Protein AF-A0A3D0QG15-F1 (afdb_monomer_lite)

Structure (mmCIF, N/CA/C/O backbone):
data_AF-A0A3D0QG15-F1
#
_entry.id   AF-A0A3D0QG15-F1
#
loop_
_atom_site.group_PDB
_atom_site.id
_atom_site.type_symbol
_atom_site.label_atom_id
_atom_site.label_alt_id
_atom_site.label_comp_id
_atom_site.label_asym_id
_atom_site.label_entity_id
_atom_site.label_seq_id
_atom_site.pdbx_PDB_ins_code
_atom_site.Cartn_x
_atom_site.Cartn_y
_atom_site.Cartn_z
_atom_site.occupancy
_atom_site.B_iso_or_equiv
_atom_site.auth_seq_id
_atom_site.auth_comp_id
_atom_site.auth_asym_id
_atom_site.auth_atom_id
_atom_site.pdbx_PDB_model_num
ATOM 1 N N . MET A 1 1 ? 56.520 -34.210 16.136 1.00 40.47 1 MET A N 1
ATOM 2 C CA . MET A 1 1 ? 55.758 -33.092 16.735 1.00 40.47 1 MET A CA 1
ATOM 3 C C . MET A 1 1 ? 54.422 -33.026 16.000 1.00 40.47 1 MET A C 1
ATOM 5 O O . MET A 1 1 ? 54.360 -32.450 14.932 1.00 40.47 1 MET A O 1
ATOM 9 N N . LEU A 1 2 ? 53.423 -33.862 16.296 1.00 43.50 2 LEU A N 1
ATOM 10 C CA . LEU A 1 2 ? 52.466 -33.725 17.405 1.00 43.50 2 LEU A CA 1
ATOM 11 C C . LEU A 1 2 ? 52.262 -32.264 17.844 1.00 43.50 2 LEU A C 1
ATOM 13 O O . LEU A 1 2 ? 53.133 -31.721 18.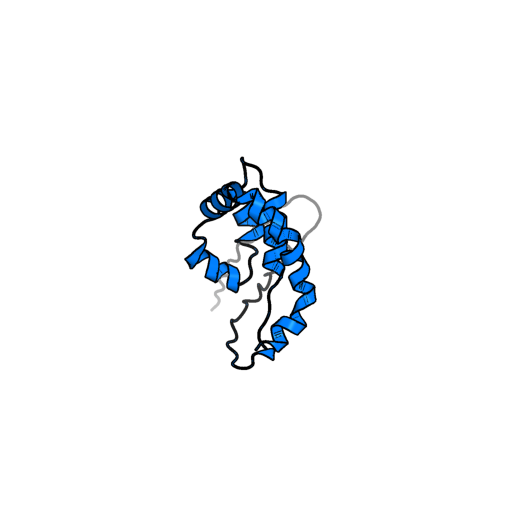511 1.00 43.50 2 LEU A O 1
ATOM 17 N N . HIS A 1 3 ? 51.130 -31.658 17.478 1.00 37.41 3 HIS A N 1
ATOM 18 C CA . HIS A 1 3 ? 50.053 -31.345 18.425 1.00 37.41 3 HIS A CA 1
ATOM 19 C C . HIS A 1 3 ? 48.771 -30.926 17.679 1.00 37.41 3 HIS A C 1
ATOM 21 O O . HIS A 1 3 ? 48.760 -30.013 16.861 1.00 37.41 3 HIS A O 1
ATOM 27 N N . ARG A 1 4 ? 47.694 -31.658 17.976 1.00 48.34 4 ARG A N 1
ATOM 28 C CA . ARG A 1 4 ? 46.293 -31.370 17.647 1.00 48.34 4 ARG A CA 1
ATOM 29 C C . ARG A 1 4 ? 45.786 -30.323 18.642 1.00 48.34 4 ARG A C 1
ATOM 31 O O . ARG A 1 4 ? 46.111 -30.463 19.816 1.00 48.34 4 ARG A O 1
ATOM 38 N N . VAL A 1 5 ? 44.902 -29.411 18.234 1.00 42.78 5 VAL A N 1
ATOM 39 C CA . VAL A 1 5 ? 43.841 -28.898 19.122 1.00 42.78 5 VAL A CA 1
ATOM 40 C C . VAL A 1 5 ? 42.554 -28.741 18.310 1.00 42.78 5 VAL A C 1
ATOM 42 O O . VAL A 1 5 ? 42.455 -27.915 17.411 1.00 42.78 5 VAL A O 1
ATOM 45 N N . LEU A 1 6 ? 41.599 -29.608 18.635 1.00 41.12 6 LEU A N 1
ATOM 46 C CA . LEU A 1 6 ? 40.205 -29.629 18.211 1.00 41.12 6 LEU A CA 1
ATOM 47 C C . LEU A 1 6 ? 39.385 -29.039 19.365 1.00 41.12 6 LEU A C 1
ATOM 49 O O . LEU A 1 6 ? 39.602 -29.446 20.505 1.00 41.12 6 LEU A O 1
ATOM 53 N N . ALA A 1 7 ? 38.423 -28.163 19.086 1.00 37.19 7 ALA A N 1
ATOM 54 C CA . ALA A 1 7 ? 37.325 -27.890 20.014 1.00 37.19 7 ALA A CA 1
ATOM 55 C C . ALA A 1 7 ? 36.072 -27.458 19.236 1.00 37.19 7 ALA A C 1
ATOM 57 O O . ALA A 1 7 ? 35.778 -26.275 19.103 1.00 37.19 7 ALA A O 1
ATOM 58 N N . ALA A 1 8 ? 35.348 -28.439 18.692 1.00 44.19 8 ALA A N 1
ATOM 59 C CA . ALA A 1 8 ? 33.947 -28.279 18.323 1.00 44.19 8 ALA A CA 1
ATOM 60 C C . ALA A 1 8 ? 33.114 -28.674 19.548 1.00 44.19 8 ALA A C 1
ATOM 62 O O . ALA A 1 8 ? 33.067 -29.845 19.928 1.00 44.19 8 ALA A O 1
ATOM 63 N N . THR A 1 9 ? 32.512 -27.693 20.212 1.00 38.62 9 THR A N 1
ATOM 64 C CA . THR A 1 9 ? 31.695 -27.911 21.407 1.00 38.62 9 THR A CA 1
ATOM 65 C C . THR A 1 9 ? 30.342 -28.486 20.983 1.00 38.62 9 THR A C 1
ATOM 67 O O . THR A 1 9 ? 29.411 -27.750 20.675 1.00 38.62 9 THR A O 1
ATOM 70 N N . SER A 1 10 ? 30.243 -29.814 20.908 1.00 43.84 10 SER A N 1
ATOM 71 C CA . SER A 1 10 ? 28.972 -30.518 20.703 1.00 43.84 10 SER A CA 1
ATOM 72 C C . SER A 1 10 ? 28.251 -30.668 22.041 1.00 43.84 10 SER A C 1
ATOM 74 O O . SER A 1 10 ? 28.776 -31.286 22.966 1.00 43.84 10 SER A O 1
ATOM 76 N N . PHE A 1 11 ? 27.049 -30.104 22.153 1.00 42.78 11 PHE A N 1
ATOM 77 C CA . PHE A 1 11 ? 26.173 -30.304 23.305 1.00 42.78 11 PHE A CA 1
ATOM 78 C C . PHE A 1 11 ? 25.391 -31.607 23.090 1.00 42.78 11 PHE A C 1
ATOM 80 O O . PHE A 1 11 ? 24.483 -31.666 22.265 1.00 42.78 11 PHE A O 1
ATOM 87 N N . VAL A 1 12 ? 25.781 -32.677 23.786 1.00 42.06 12 VAL A N 1
ATOM 88 C CA . VAL A 1 12 ? 25.107 -33.983 23.718 1.00 42.06 12 VAL A CA 1
ATOM 89 C C . VAL A 1 12 ? 24.071 -34.055 24.840 1.00 42.06 12 VAL A C 1
ATOM 91 O O . VAL A 1 12 ? 24.427 -34.200 26.007 1.00 42.06 12 VAL A O 1
ATOM 94 N N . VAL A 1 13 ? 22.783 -33.965 24.497 1.00 37.97 13 VAL A N 1
ATOM 95 C CA . VAL A 1 13 ? 21.682 -34.297 25.417 1.00 37.97 13 VAL A CA 1
ATOM 96 C C . VAL A 1 13 ? 21.385 -35.792 25.278 1.00 37.97 13 VAL A C 1
ATOM 98 O O . VAL A 1 13 ? 20.849 -36.235 24.265 1.00 37.97 13 VAL A O 1
ATOM 101 N N . LEU A 1 14 ? 21.756 -36.581 26.290 1.00 38.25 14 LEU A N 1
ATOM 102 C CA . LEU A 1 14 ? 21.446 -38.011 26.385 1.00 38.25 14 LEU A CA 1
ATOM 103 C C . LEU A 1 14 ? 20.045 -38.201 26.981 1.00 38.25 14 LEU A C 1
ATOM 105 O O . LEU A 1 14 ? 19.877 -38.254 28.197 1.00 38.25 14 LEU A O 1
ATOM 109 N N . ILE A 1 15 ? 19.042 -38.341 26.117 1.00 40.38 15 ILE A N 1
ATOM 110 C CA . ILE A 1 15 ? 17.768 -38.981 26.460 1.00 40.38 15 ILE A CA 1
ATOM 111 C C . ILE A 1 15 ? 17.616 -40.192 25.531 1.00 40.38 15 ILE A C 1
ATOM 113 O O . ILE A 1 15 ? 17.973 -40.134 24.358 1.00 40.38 15 ILE A O 1
ATOM 117 N N . GLY A 1 16 ? 17.188 -41.315 26.108 1.00 37.47 16 GLY A N 1
ATOM 118 C CA . GLY A 1 16 ? 17.274 -42.671 25.568 1.00 37.47 16 GLY A CA 1
ATOM 119 C C . GLY A 1 16 ? 16.997 -42.867 24.069 1.00 37.47 16 GLY A C 1
ATOM 120 O O . GLY A 1 16 ? 16.014 -42.388 23.521 1.00 37.47 16 GLY A O 1
ATOM 121 N N . CYS A 1 17 ? 17.838 -43.713 23.465 1.00 44.38 17 CYS A N 1
ATOM 122 C CA . CYS A 1 17 ? 17.548 -44.528 22.282 1.00 44.38 17 CYS A CA 1
ATOM 123 C C . CYS A 1 17 ? 17.167 -43.787 20.984 1.00 44.38 17 CYS A C 1
ATOM 125 O O . CYS A 1 17 ? 16.099 -43.997 20.421 1.00 44.38 17 CYS A O 1
ATOM 127 N N . LYS A 1 18 ? 18.091 -42.979 20.461 1.00 40.31 18 LYS A N 1
ATOM 128 C CA . LYS A 1 18 ? 18.446 -42.889 19.029 1.00 40.31 18 LYS A CA 1
ATOM 129 C C . LYS A 1 18 ? 19.509 -41.808 18.881 1.00 40.31 18 LYS A C 1
ATOM 131 O O . LYS A 1 18 ? 19.274 -40.664 19.252 1.00 40.31 18 LYS A O 1
ATOM 136 N N . THR A 1 19 ? 20.665 -42.153 18.325 1.00 39.59 19 THR A N 1
ATOM 137 C CA . THR A 1 19 ? 21.623 -41.151 17.851 1.00 39.59 19 THR A CA 1
ATOM 138 C C . THR A 1 19 ? 20.979 -40.446 16.660 1.00 39.59 19 THR A C 1
ATOM 140 O O . THR A 1 19 ? 20.889 -41.020 15.579 1.00 39.59 19 THR A O 1
ATOM 143 N N . ILE A 1 20 ? 20.448 -39.245 16.877 1.00 40.91 20 ILE A N 1
ATOM 144 C CA . ILE A 1 20 ? 20.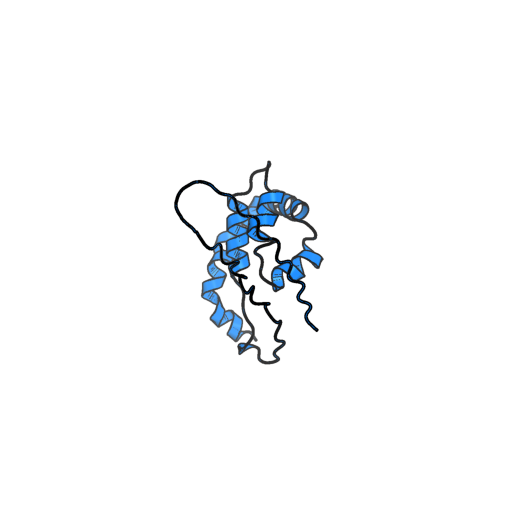044 -38.340 15.802 1.00 40.91 20 ILE A CA 1
ATOM 145 C C . ILE A 1 20 ? 21.204 -37.366 15.645 1.00 40.91 20 ILE A C 1
ATOM 147 O O . ILE A 1 20 ? 21.430 -36.519 16.508 1.00 40.91 20 ILE A O 1
ATOM 1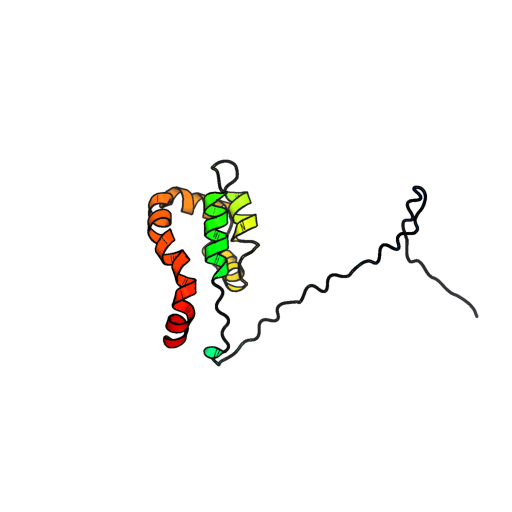51 N N . GLU A 1 21 ? 21.972 -37.522 14.571 1.00 43.78 21 GLU A N 1
ATOM 152 C CA . GLU A 1 21 ? 22.914 -36.495 14.147 1.00 43.78 21 GLU A CA 1
ATOM 153 C C . GLU A 1 21 ? 22.089 -35.282 13.711 1.00 43.78 21 GLU A C 1
ATOM 155 O O . GLU A 1 21 ? 21.468 -35.280 12.649 1.00 43.78 21 GLU A O 1
ATOM 160 N N . VAL A 1 22 ? 22.018 -34.261 14.567 1.00 43.22 22 VAL A N 1
ATOM 161 C CA . VAL A 1 22 ? 21.480 -32.957 14.177 1.00 43.22 22 VAL A CA 1
ATOM 162 C C . VAL A 1 22 ? 22.538 -32.309 13.293 1.00 43.22 22 VAL A C 1
ATOM 164 O O . VAL A 1 22 ? 23.424 -31.597 13.764 1.00 43.22 22 VAL A O 1
ATOM 167 N N . GLY A 1 23 ? 22.475 -32.622 12.000 1.00 37.44 23 GLY A N 1
ATOM 168 C CA . GLY A 1 23 ? 23.156 -31.852 10.977 1.00 37.44 23 GLY A CA 1
ATOM 169 C C . GLY A 1 23 ? 22.633 -30.424 11.042 1.00 37.44 23 GLY A C 1
ATOM 170 O O . GLY A 1 23 ? 21.434 -30.186 10.892 1.00 37.44 23 GLY A O 1
ATOM 171 N N . ILE A 1 24 ? 23.526 -29.473 11.303 1.00 36.28 24 ILE A N 1
ATOM 172 C CA . ILE A 1 24 ? 23.238 -28.060 11.086 1.00 36.28 24 ILE A CA 1
ATOM 173 C C . ILE A 1 24 ? 23.078 -27.913 9.573 1.00 36.28 24 ILE A C 1
ATOM 175 O O . ILE A 1 24 ? 24.059 -27.789 8.846 1.00 36.28 24 ILE A O 1
ATOM 179 N N . HIS A 1 25 ? 21.840 -27.997 9.089 1.00 35.56 25 HIS A N 1
ATOM 180 C CA . HIS A 1 25 ? 21.503 -27.524 7.759 1.00 35.56 25 HIS A CA 1
ATOM 181 C C . HIS A 1 25 ? 21.695 -26.010 7.791 1.00 35.56 25 HIS A C 1
ATOM 183 O O . HIS A 1 25 ? 20.867 -25.276 8.329 1.00 35.56 25 HIS A O 1
ATOM 189 N N . GLN A 1 26 ? 22.836 -25.549 7.280 1.00 37.97 26 GLN A N 1
ATOM 190 C CA . GLN A 1 26 ? 22.952 -24.174 6.828 1.00 37.97 26 GLN A CA 1
ATOM 191 C C . GLN A 1 26 ? 21.937 -24.027 5.696 1.00 37.97 26 GLN A C 1
ATOM 193 O O . GLN A 1 26 ? 22.117 -24.559 4.607 1.00 37.97 26 GLN A O 1
ATOM 198 N N . GLU A 1 27 ? 20.810 -23.395 6.008 1.00 41.84 27 GLU A N 1
ATOM 199 C CA . GLU A 1 27 ? 19.899 -22.874 5.004 1.00 41.84 27 GLU A CA 1
ATOM 200 C C . GLU A 1 27 ? 20.687 -21.803 4.246 1.00 41.84 27 GLU A C 1
ATOM 202 O O . GLU A 1 27 ? 20.948 -20.719 4.776 1.00 41.84 27 GLU A O 1
ATOM 207 N N . ASP A 1 28 ? 21.141 -22.144 3.041 1.00 41.12 28 ASP A N 1
ATOM 208 C CA . ASP A 1 28 ? 21.713 -21.202 2.089 1.00 41.12 28 ASP A CA 1
ATOM 209 C C . ASP A 1 28 ? 20.640 -20.156 1.765 1.00 41.12 28 ASP A C 1
ATOM 211 O O . ASP A 1 28 ? 19.812 -20.320 0.870 1.00 41.12 28 ASP A O 1
ATOM 215 N N . GLN A 1 29 ? 20.601 -19.082 2.550 1.00 42.56 29 GLN A N 1
ATOM 216 C CA . GLN A 1 29 ? 19.775 -17.923 2.253 1.00 42.56 29 GLN A CA 1
ATOM 217 C C . GLN A 1 29 ? 20.367 -17.263 1.005 1.00 42.56 29 GLN A C 1
ATOM 219 O O . GLN A 1 29 ? 21.363 -16.543 1.078 1.00 42.56 29 GLN A O 1
ATOM 224 N N . GLU A 1 30 ? 19.767 -17.554 -0.150 1.00 43.44 30 GLU A N 1
ATOM 225 C CA . GLU A 1 30 ? 20.084 -16.955 -1.444 1.00 43.44 30 GLU A CA 1
ATOM 226 C C . GLU A 1 30 ? 20.023 -15.423 -1.325 1.00 43.44 30 GLU A C 1
ATOM 228 O O . GLU A 1 30 ? 18.958 -14.803 -1.237 1.00 43.44 30 GLU A O 1
ATOM 233 N N . VAL A 1 31 ? 21.196 -14.792 -1.271 1.00 51.88 31 VAL A N 1
ATOM 234 C CA . VAL A 1 31 ? 21.320 -13.337 -1.239 1.00 51.88 31 VAL A CA 1
ATOM 235 C C . VAL A 1 31 ? 20.832 -12.804 -2.585 1.00 51.88 31 VAL A C 1
ATOM 237 O O . VAL A 1 31 ? 21.517 -12.938 -3.598 1.00 51.88 31 VAL A O 1
ATOM 240 N N . GLN A 1 32 ? 19.645 -12.188 -2.605 1.00 55.88 32 GLN A N 1
ATOM 241 C CA . GLN A 1 32 ? 19.116 -11.523 -3.799 1.00 55.88 32 GLN A CA 1
ATOM 242 C C . GLN A 1 32 ? 20.063 -10.393 -4.217 1.00 55.88 32 GLN A C 1
ATOM 244 O O . GLN A 1 32 ? 20.045 -9.296 -3.655 1.00 55.88 32 GLN A O 1
ATOM 249 N N . THR A 1 33 ? 20.905 -10.672 -5.210 1.00 62.28 33 THR A N 1
ATOM 250 C CA . THR A 1 33 ? 21.785 -9.682 -5.829 1.00 62.28 33 THR A CA 1
ATOM 251 C C . THR A 1 33 ? 20.934 -8.762 -6.695 1.00 62.28 33 THR A C 1
ATOM 253 O O . THR A 1 33 ? 20.202 -9.216 -7.572 1.00 62.28 33 THR A O 1
ATOM 256 N N . ILE A 1 34 ? 21.003 -7.457 -6.437 1.00 66.88 34 ILE A N 1
ATOM 257 C CA . ILE A 1 34 ? 20.299 -6.450 -7.234 1.00 66.88 34 ILE A CA 1
ATOM 258 C C . ILE A 1 34 ? 21.040 -6.310 -8.568 1.00 66.88 34 ILE A C 1
ATOM 260 O O . ILE A 1 34 ? 22.057 -5.625 -8.648 1.00 66.88 34 ILE A O 1
ATOM 264 N N . VAL A 1 35 ? 20.567 -7.006 -9.603 1.00 72.44 35 VAL A N 1
ATOM 265 C CA . VAL A 1 35 ? 21.076 -6.860 -10.972 1.00 72.44 35 VAL A CA 1
ATOM 266 C C . VAL A 1 35 ? 20.447 -5.609 -11.573 1.00 72.44 35 VAL A C 1
ATOM 268 O O . VAL A 1 35 ? 19.228 -5.515 -11.704 1.00 72.44 35 VAL A O 1
ATOM 271 N N . VAL A 1 36 ? 21.280 -4.622 -11.893 1.00 77.69 36 VAL A N 1
ATOM 272 C CA . VAL A 1 36 ? 20.840 -3.415 -12.594 1.00 77.69 36 VAL A CA 1
ATOM 273 C C . VAL A 1 36 ? 20.885 -3.708 -14.089 1.00 77.69 36 VAL A C 1
ATOM 275 O O . VAL A 1 36 ? 21.950 -4.009 -14.620 1.00 77.69 36 VAL A O 1
ATOM 278 N N . THR A 1 37 ? 19.733 -3.622 -14.748 1.00 83.31 37 THR A N 1
ATOM 279 C CA . THR A 1 37 ? 19.590 -3.819 -16.196 1.00 83.31 37 THR A CA 1
ATOM 280 C C . THR A 1 37 ? 19.096 -2.539 -16.863 1.00 83.31 37 THR A C 1
ATOM 282 O O . THR A 1 37 ? 18.400 -1.728 -16.246 1.00 83.31 37 THR A O 1
ATOM 285 N N . THR A 1 38 ? 19.488 -2.344 -18.119 1.00 85.81 38 THR A N 1
ATOM 286 C CA . THR A 1 38 ? 18.965 -1.289 -18.996 1.00 85.81 38 THR A CA 1
ATOM 287 C C . THR A 1 38 ? 17.860 -1.795 -19.920 1.00 85.81 38 THR A C 1
ATOM 289 O O . THR A 1 38 ? 17.256 -0.982 -20.613 1.00 85.81 38 THR A O 1
ATOM 292 N N . ASP A 1 39 ? 17.604 -3.108 -19.958 1.00 87.38 39 ASP A N 1
ATOM 293 C CA . ASP A 1 39 ? 16.507 -3.691 -20.730 1.00 87.38 39 ASP A CA 1
ATOM 294 C C . ASP A 1 39 ? 15.217 -3.692 -19.886 1.00 87.38 39 ASP A C 1
ATOM 296 O O . ASP A 1 39 ? 15.156 -4.365 -18.850 1.00 87.38 39 ASP A O 1
ATOM 300 N N . PRO A 1 40 ? 14.160 -2.967 -20.295 1.00 82.25 40 PRO A N 1
ATOM 301 C CA . PRO A 1 40 ? 12.891 -2.963 -19.570 1.00 82.25 40 PRO A CA 1
ATOM 302 C C . PRO A 1 40 ? 12.223 -4.348 -19.505 1.00 82.25 40 PRO A C 1
ATOM 304 O O . PRO A 1 40 ? 11.467 -4.613 -18.568 1.00 82.25 40 PRO A O 1
ATOM 307 N N . ASN A 1 41 ? 12.515 -5.260 -20.438 1.00 85.19 41 ASN A N 1
ATOM 308 C CA . ASN A 1 41 ? 11.948 -6.612 -20.437 1.00 85.19 41 ASN A CA 1
ATOM 309 C C . ASN A 1 41 ? 12.522 -7.492 -19.325 1.00 85.19 41 ASN A C 1
ATOM 311 O O . ASN A 1 41 ? 11.832 -8.374 -18.813 1.00 85.19 41 ASN A O 1
ATOM 315 N N . GLU A 1 42 ? 13.755 -7.220 -18.904 1.00 87.31 42 GLU A N 1
ATOM 316 C CA . GLU A 1 42 ? 14.405 -7.914 -17.793 1.00 87.31 42 GLU A CA 1
ATOM 317 C C . GLU A 1 42 ? 13.949 -7.382 -16.423 1.00 87.31 42 GLU A C 1
ATOM 319 O O . GLU A 1 42 ? 14.245 -7.980 -15.383 1.00 87.31 42 GLU A O 1
ATOM 324 N N . ALA A 1 43 ? 13.188 -6.281 -16.388 1.00 86.50 43 ALA A N 1
ATOM 325 C CA . ALA A 1 43 ? 12.656 -5.740 -15.148 1.00 86.50 43 ALA A CA 1
ATOM 326 C C . ALA A 1 43 ? 11.669 -6.721 -14.492 1.00 86.50 43 ALA A C 1
ATOM 328 O O . ALA A 1 43 ? 10.675 -7.175 -15.080 1.00 86.50 43 ALA A O 1
ATOM 329 N N . LYS A 1 44 ? 11.922 -7.012 -13.213 1.00 88.62 44 LYS A N 1
ATOM 330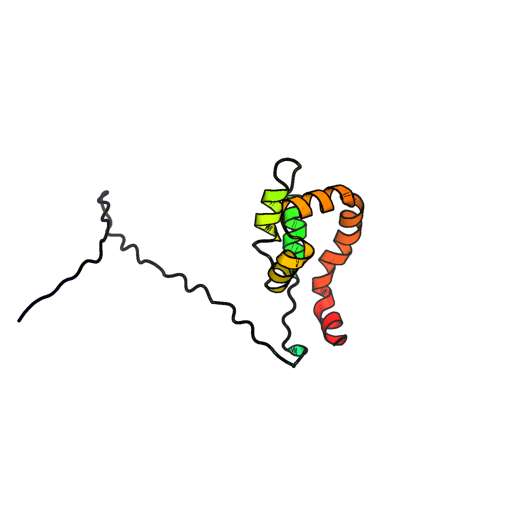 C CA . LYS A 1 44 ? 11.054 -7.856 -12.393 1.00 88.62 44 LYS A CA 1
ATOM 331 C C . LYS A 1 44 ? 9.928 -7.029 -11.778 1.00 88.62 44 LYS A C 1
ATOM 333 O O . LYS A 1 44 ? 10.174 -6.111 -10.996 1.00 88.62 44 LYS A O 1
ATOM 338 N N . ILE A 1 45 ? 8.689 -7.396 -12.095 1.00 90.31 45 ILE A N 1
ATOM 339 C CA . ILE A 1 45 ? 7.485 -6.786 -11.528 1.00 90.31 45 ILE A CA 1
ATOM 340 C C . ILE A 1 45 ? 7.061 -7.604 -10.306 1.00 90.31 45 ILE A C 1
ATOM 342 O O . ILE A 1 45 ? 6.843 -8.810 -10.394 1.00 90.31 45 ILE A O 1
ATOM 346 N N . PHE A 1 46 ? 6.950 -6.951 -9.149 1.00 93.44 46 PHE A N 1
ATOM 347 C CA . PHE A 1 46 ? 6.493 -7.580 -7.910 1.00 93.44 46 PHE A CA 1
ATOM 348 C C . PHE A 1 46 ? 5.070 -7.120 -7.586 1.00 93.44 46 PHE A C 1
ATOM 350 O O . PHE A 1 46 ? 4.864 -5.989 -7.152 1.00 93.44 46 PHE A O 1
ATOM 357 N N . THR A 1 47 ? 4.079 -7.996 -7.763 1.00 95.12 47 THR A N 1
ATOM 358 C CA . THR A 1 47 ? 2.681 -7.715 -7.378 1.00 95.12 47 THR A CA 1
ATOM 359 C C . THR A 1 47 ? 2.305 -8.280 -6.009 1.00 95.12 47 THR A C 1
ATOM 361 O O . THR A 1 47 ? 1.255 -7.929 -5.479 1.00 95.12 47 THR A O 1
ATOM 364 N N . SER A 1 48 ? 3.160 -9.117 -5.409 1.00 96.00 48 SER A N 1
ATOM 365 C CA . SER A 1 48 ? 2.927 -9.771 -4.110 1.00 96.00 48 SER A CA 1
ATOM 366 C C . SER A 1 48 ? 2.662 -8.792 -2.964 1.00 96.00 48 SER A C 1
ATOM 368 O O . SER A 1 48 ? 1.987 -9.134 -1.998 1.00 96.00 48 SER A O 1
ATOM 370 N N . ASP A 1 49 ? 3.171 -7.562 -3.067 1.00 97.19 49 ASP A N 1
ATOM 371 C CA . ASP A 1 49 ? 2.964 -6.517 -2.061 1.00 97.19 49 ASP A CA 1
ATOM 372 C C . ASP A 1 49 ? 1.482 -6.145 -1.910 1.00 97.19 49 ASP A C 1
ATOM 374 O O . ASP A 1 49 ? 1.040 -5.809 -0.813 1.00 97.19 49 ASP A O 1
ATOM 378 N N . ILE A 1 50 ? 0.695 -6.265 -2.986 1.00 97.62 50 ILE A N 1
ATOM 379 C CA . ILE A 1 50 ? -0.752 -6.023 -2.968 1.00 97.62 50 ILE A CA 1
ATOM 380 C C . ILE A 1 50 ? -1.451 -7.087 -2.116 1.00 97.62 50 ILE A C 1
ATOM 382 O O . ILE A 1 50 ? -2.286 -6.756 -1.274 1.00 97.62 50 ILE A O 1
ATOM 386 N N . ASP A 1 51 ? -1.089 -8.356 -2.300 1.00 97.44 51 ASP A N 1
ATOM 387 C CA . ASP A 1 51 ? -1.678 -9.469 -1.551 1.00 97.44 51 ASP A CA 1
ATOM 388 C C . ASP A 1 51 ? -1.275 -9.412 -0.073 1.00 97.44 51 ASP A C 1
ATOM 390 O O . ASP A 1 51 ? -2.122 -9.539 0.814 1.00 97.44 51 ASP A O 1
ATOM 394 N N . ASN A 1 52 ? 0.003 -9.133 0.197 1.00 98.31 52 ASN A N 1
ATOM 395 C CA . ASN A 1 52 ? 0.529 -8.921 1.544 1.00 98.31 52 ASN A CA 1
ATOM 396 C C . ASN A 1 52 ? -0.198 -7.773 2.264 1.00 98.31 52 ASN A C 1
ATOM 398 O O . ASN A 1 52 ? -0.601 -7.922 3.420 1.00 98.31 52 ASN A O 1
ATOM 402 N N . PHE A 1 53 ? -0.429 -6.649 1.574 1.00 98.12 53 PHE A N 1
ATOM 403 C CA . PHE A 1 53 ? -1.184 -5.526 2.127 1.00 98.12 53 PHE A CA 1
ATOM 404 C C . PHE A 1 53 ? -2.614 -5.931 2.480 1.00 98.12 53 PHE A C 1
ATOM 406 O O . PHE A 1 53 ? -3.059 -5.693 3.601 1.00 98.12 53 PHE A O 1
ATOM 413 N N . TRP A 1 54 ? -3.345 -6.558 1.553 1.00 98.31 54 TRP A N 1
ATOM 414 C CA . TRP A 1 54 ? -4.739 -6.931 1.801 1.00 98.31 54 TRP A CA 1
ATOM 415 C C . TRP A 1 54 ? -4.888 -8.024 2.850 1.00 98.31 54 TRP A C 1
ATOM 417 O O . TRP A 1 54 ? -5.910 -8.058 3.536 1.00 98.31 54 TRP A O 1
ATOM 427 N N . ARG A 1 55 ? -3.890 -8.896 3.002 1.00 98.19 55 ARG A N 1
ATOM 428 C CA . ARG A 1 55 ? -3.819 -9.837 4.118 1.00 98.19 55 ARG A CA 1
ATOM 429 C C . ARG A 1 55 ? -3.694 -9.094 5.445 1.00 98.19 55 ARG A C 1
ATOM 431 O O . ARG A 1 55 ? -4.554 -9.270 6.302 1.00 98.19 55 ARG A O 1
ATOM 438 N N . ALA A 1 56 ? -2.696 -8.218 5.573 1.00 98.12 56 ALA A N 1
ATOM 439 C CA . ALA A 1 56 ? -2.507 -7.401 6.771 1.00 98.12 56 ALA A CA 1
ATOM 440 C C . ALA A 1 56 ? -3.758 -6.566 7.091 1.00 98.12 56 ALA A C 1
ATOM 442 O O . ALA A 1 56 ? -4.206 -6.534 8.230 1.00 98.12 56 ALA A O 1
ATOM 443 N N . TYR A 1 57 ? -4.383 -5.972 6.073 1.00 98.00 57 TYR A N 1
ATOM 444 C CA . TYR A 1 57 ? -5.613 -5.196 6.213 1.00 98.00 57 TYR A CA 1
ATOM 445 C C . TYR A 1 57 ? -6.764 -6.001 6.833 1.00 98.00 57 TYR A C 1
ATOM 447 O O . TYR A 1 57 ? -7.530 -5.454 7.618 1.00 98.00 57 TYR A O 1
ATOM 455 N N . ASN A 1 58 ? -6.915 -7.282 6.476 1.00 97.38 58 ASN A N 1
ATOM 456 C CA . ASN A 1 58 ? -7.995 -8.118 7.016 1.00 97.38 58 ASN A CA 1
ATOM 457 C C . ASN A 1 58 ? -7.681 -8.658 8.414 1.00 97.38 58 ASN A C 1
ATOM 459 O O . ASN A 1 58 ? -8.605 -8.896 9.184 1.00 97.38 58 ASN A O 1
ATOM 463 N N . GLU A 1 59 ? -6.405 -8.910 8.711 1.00 97.69 59 GLU A N 1
ATOM 464 C CA . GLU A 1 59 ? -5.966 -9.448 10.005 1.00 97.69 59 GLU A CA 1
ATOM 465 C C . GLU A 1 59 ? -5.823 -8.355 11.080 1.00 97.69 59 GLU A C 1
ATOM 467 O O . GLU A 1 59 ? -5.855 -8.654 12.275 1.00 97.69 59 GLU A O 1
ATOM 472 N N . ALA A 1 60 ? -5.675 -7.092 10.670 1.00 97.56 60 ALA A N 1
ATOM 473 C CA . ALA A 1 60 ? -5.481 -5.969 11.572 1.00 97.56 60 ALA A CA 1
ATOM 474 C C . ALA A 1 60 ? -6.755 -5.652 12.369 1.00 97.56 60 ALA A C 1
ATOM 476 O O . ALA A 1 60 ? -7.847 -5.479 11.827 1.00 97.56 60 ALA A O 1
ATOM 477 N N . THR A 1 61 ? -6.579 -5.495 13.673 1.00 96.31 61 THR A N 1
ATOM 478 C CA . THR A 1 61 ? -7.555 -4.968 14.622 1.00 96.31 61 THR A CA 1
ATOM 479 C C . THR A 1 61 ? -6.970 -3.732 15.307 1.00 96.31 61 THR A C 1
ATOM 481 O O . THR A 1 61 ? -5.747 -3.562 15.316 1.00 96.31 61 THR A O 1
ATOM 484 N N . PRO A 1 62 ? -7.788 -2.889 15.964 1.00 94.44 62 PRO A N 1
ATOM 485 C CA . PRO A 1 62 ? -7.277 -1.712 16.674 1.00 94.44 62 PRO A CA 1
ATOM 486 C C . PRO A 1 62 ? -6.252 -2.022 17.780 1.00 94.44 62 PRO A C 1
ATOM 488 O O . PRO A 1 62 ? -5.585 -1.123 18.275 1.00 94.44 62 PRO A O 1
ATOM 491 N N . GLN A 1 63 ? -6.140 -3.282 18.214 1.00 96.50 63 GLN A N 1
ATOM 492 C CA . GLN A 1 63 ? -5.210 -3.704 19.263 1.00 96.50 63 GLN A CA 1
ATOM 493 C C . GLN A 1 63 ? -3.871 -4.214 18.715 1.00 96.50 63 GLN A C 1
ATOM 495 O O . GLN A 1 63 ? -2.914 -4.318 19.481 1.00 96.50 63 GLN A O 1
ATOM 500 N N . ASN A 1 64 ? -3.795 -4.580 17.431 1.00 96.94 64 ASN A N 1
ATOM 501 C CA . ASN A 1 64 ? -2.624 -5.254 16.861 1.00 96.94 64 ASN A CA 1
ATOM 502 C C . ASN A 1 64 ? -2.161 -4.697 15.503 1.00 96.94 64 ASN A C 1
ATOM 504 O O . ASN A 1 64 ? -1.194 -5.214 14.944 1.00 96.94 64 ASN A O 1
ATOM 508 N N . ASP A 1 65 ? -2.826 -3.672 14.973 1.00 95.88 65 ASP A N 1
ATOM 509 C CA . ASP A 1 65 ? -2.647 -3.162 13.614 1.00 95.88 65 ASP A CA 1
ATOM 510 C C . ASP A 1 65 ? -1.182 -2.914 13.221 1.00 95.88 65 ASP A C 1
ATOM 512 O O . ASP A 1 65 ? -0.728 -3.400 12.187 1.00 95.88 65 ASP A O 1
ATOM 516 N N . SER A 1 66 ? -0.404 -2.234 14.059 1.00 97.88 66 SER A N 1
ATOM 517 C CA . SER A 1 66 ? 1.009 -1.947 13.817 1.00 97.88 66 SER A CA 1
ATOM 518 C C . SER A 1 66 ? 1.835 -3.234 13.695 1.00 97.88 66 SER A C 1
ATOM 520 O O . SER A 1 66 ? 2.634 -3.386 12.770 1.00 97.88 66 SER A O 1
ATOM 522 N N . ILE A 1 67 ? 1.599 -4.208 14.576 1.00 98.25 67 ILE A N 1
ATOM 523 C CA . ILE A 1 67 ? 2.287 -5.508 14.548 1.00 98.25 67 ILE A CA 1
ATOM 524 C C . ILE A 1 67 ? 1.914 -6.266 13.269 1.00 98.25 67 ILE A C 1
ATOM 526 O O . ILE A 1 67 ? 2.791 -6.750 12.557 1.00 98.25 67 ILE A O 1
ATOM 530 N N . VAL A 1 68 ? 0.627 -6.294 12.924 1.00 98.50 68 VAL A N 1
ATOM 531 C CA . VAL A 1 68 ? 0.126 -6.981 11.729 1.00 98.50 68 VAL A CA 1
ATOM 532 C C . VAL A 1 68 ? 0.688 -6.359 10.446 1.00 98.50 68 VAL A C 1
ATOM 534 O O . VAL A 1 68 ? 1.187 -7.078 9.579 1.00 98.50 68 VAL A O 1
ATOM 537 N N . TYR A 1 69 ? 0.680 -5.029 10.315 1.00 98.31 69 TYR A N 1
ATOM 538 C CA . TYR A 1 69 ? 1.253 -4.358 9.144 1.00 98.31 69 TYR A CA 1
ATOM 539 C C . TYR A 1 69 ? 2.770 -4.535 9.043 1.00 98.31 69 TYR A C 1
ATOM 541 O O . TYR A 1 69 ? 3.295 -4.632 7.931 1.00 98.31 69 TYR A O 1
ATOM 549 N N . ARG A 1 70 ? 3.487 -4.608 10.169 1.00 98.06 70 ARG A N 1
ATOM 550 C CA . ARG A 1 70 ? 4.914 -4.947 10.169 1.00 98.06 70 ARG A CA 1
ATOM 551 C C . ARG A 1 70 ? 5.130 -6.353 9.603 1.00 98.06 70 ARG A C 1
ATOM 553 O O . ARG A 1 70 ? 5.804 -6.494 8.583 1.00 98.06 70 ARG A O 1
ATOM 560 N N . ASP A 1 71 ? 4.507 -7.352 10.223 1.00 98.06 71 ASP A N 1
ATOM 561 C CA . ASP A 1 71 ? 4.831 -8.769 10.018 1.00 98.06 71 ASP A CA 1
ATOM 562 C C . ASP A 1 71 ? 4.300 -9.321 8.695 1.00 98.06 71 ASP A C 1
ATOM 564 O O . ASP A 1 71 ? 4.939 -10.166 8.064 1.00 98.06 71 ASP A O 1
ATOM 568 N N . PHE A 1 72 ? 3.121 -8.867 8.264 1.00 98.06 72 PHE A N 1
ATOM 569 C CA . PHE A 1 72 ? 2.460 -9.403 7.074 1.00 98.06 72 PHE A CA 1
ATOM 570 C C . PHE A 1 72 ? 2.668 -8.562 5.820 1.00 98.06 72 PHE A C 1
ATOM 572 O O . PHE A 1 72 ? 2.515 -9.101 4.727 1.00 98.06 72 PHE A O 1
ATOM 579 N N . TYR A 1 73 ? 3.052 -7.288 5.951 1.00 97.88 73 TYR A N 1
ATOM 580 C CA . TYR A 1 73 ? 3.213 -6.389 4.808 1.00 97.88 73 TYR A CA 1
ATOM 581 C C . TYR A 1 73 ? 4.627 -5.821 4.666 1.00 97.88 73 TYR A C 1
ATOM 583 O O . TYR A 1 73 ? 5.272 -6.068 3.649 1.00 97.88 73 TYR A O 1
ATOM 591 N N . LEU A 1 74 ? 5.143 -5.098 5.662 1.00 97.56 74 LEU A N 1
ATOM 592 C CA . LEU A 1 74 ? 6.414 -4.377 5.510 1.00 97.56 74 LEU A CA 1
ATOM 593 C C . LEU A 1 74 ? 7.636 -5.309 5.484 1.00 97.56 74 LEU A C 1
ATOM 595 O O . LEU A 1 74 ? 8.517 -5.144 4.639 1.00 97.56 74 LEU A O 1
ATOM 599 N N . GLU A 1 75 ? 7.700 -6.307 6.366 1.00 96.62 75 GLU A N 1
ATOM 600 C CA . GLU A 1 75 ? 8.841 -7.235 6.435 1.00 96.62 75 GLU A CA 1
ATOM 601 C C . GLU A 1 75 ? 8.855 -8.246 5.280 1.00 96.62 75 GLU A C 1
ATOM 603 O O . GLU A 1 75 ? 9.920 -8.585 4.747 1.00 96.62 75 GLU A O 1
ATOM 608 N N . ARG A 1 76 ? 7.663 -8.661 4.838 1.00 97.25 76 ARG A N 1
ATOM 609 C CA . ARG A 1 76 ? 7.446 -9.556 3.686 1.00 97.25 76 ARG A CA 1
ATOM 610 C C . ARG A 1 76 ? 7.452 -8.834 2.341 1.00 97.25 76 ARG A C 1
ATOM 612 O O . ARG A 1 76 ? 7.320 -9.480 1.305 1.00 97.25 76 ARG A O 1
ATOM 619 N N . GLY A 1 77 ? 7.579 -7.511 2.363 1.00 96.38 77 GLY A N 1
ATOM 620 C CA . GLY A 1 77 ? 7.555 -6.677 1.176 1.00 96.38 77 GLY A CA 1
ATOM 621 C C . GLY A 1 77 ? 8.684 -6.987 0.199 1.00 96.38 77 GLY A C 1
ATOM 622 O O . GLY A 1 77 ? 9.770 -7.434 0.587 1.00 96.38 77 GLY A O 1
ATOM 623 N N . SER A 1 78 ? 8.439 -6.688 -1.072 1.00 96.94 78 SER A N 1
ATOM 624 C CA . SER A 1 78 ? 9.450 -6.719 -2.124 1.00 96.94 78 SER A CA 1
ATOM 625 C C . SER A 1 78 ? 10.650 -5.816 -1.790 1.00 96.94 78 SER A C 1
ATOM 627 O O . SER A 1 78 ? 10.540 -4.899 -0.963 1.00 96.94 78 SER A O 1
ATOM 629 N N . PRO A 1 79 ? 11.806 -5.999 -2.457 1.00 94.50 79 PRO A N 1
ATOM 630 C CA . PRO A 1 79 ? 12.926 -5.064 -2.334 1.00 94.50 79 PRO A CA 1
ATOM 631 C C . PRO A 1 79 ? 12.511 -3.606 -2.595 1.00 94.50 79 PRO A C 1
ATOM 633 O O . PRO A 1 79 ? 12.936 -2.700 -1.872 1.00 94.50 79 PRO A O 1
ATOM 636 N N . GLY A 1 80 ? 11.616 -3.389 -3.567 1.00 93.19 80 GLY A N 1
ATOM 637 C CA . GLY A 1 80 ? 11.053 -2.078 -3.883 1.00 93.19 80 GLY A CA 1
ATOM 638 C C . GLY A 1 80 ? 10.244 -1.492 -2.726 1.00 93.19 80 GLY A C 1
ATOM 639 O O . GLY A 1 80 ? 10.501 -0.360 -2.310 1.00 93.19 80 GLY A O 1
ATOM 640 N N . LEU A 1 81 ? 9.328 -2.268 -2.136 1.00 96.31 81 LEU A N 1
ATOM 641 C CA . LEU A 1 81 ? 8.553 -1.827 -0.975 1.00 96.31 81 LEU A CA 1
ATOM 642 C C . LEU A 1 81 ? 9.442 -1.578 0.245 1.00 96.31 81 LEU A C 1
ATOM 644 O O . LEU A 1 81 ? 9.239 -0.589 0.945 1.00 96.31 81 LEU A O 1
ATOM 648 N N . LYS A 1 82 ? 10.459 -2.406 0.495 1.00 95.38 82 LYS A N 1
ATOM 649 C CA . LYS A 1 82 ? 11.423 -2.180 1.587 1.00 95.38 82 LYS A CA 1
ATOM 650 C C . LYS A 1 82 ? 12.177 -0.861 1.412 1.00 95.38 82 LYS A C 1
ATOM 652 O O . LYS A 1 82 ? 12.347 -0.125 2.384 1.00 95.38 82 LYS A O 1
ATOM 657 N N . GLY A 1 83 ? 12.586 -0.528 0.186 1.00 94.38 83 GLY A N 1
ATOM 658 C CA . GLY A 1 83 ? 13.192 0.766 -0.137 1.00 94.38 83 GLY A CA 1
ATOM 659 C C . GLY A 1 83 ? 12.215 1.930 0.050 1.00 94.38 83 GLY A C 1
ATOM 660 O O . GLY A 1 83 ? 12.510 2.888 0.765 1.00 94.38 83 GLY A O 1
ATOM 661 N N . PHE A 1 84 ? 11.016 1.816 -0.524 1.00 94.06 84 PHE A N 1
ATOM 662 C CA . PHE A 1 84 ? 9.958 2.822 -0.415 1.00 94.06 84 PHE A CA 1
ATOM 663 C C . PHE A 1 84 ? 9.545 3.082 1.039 1.00 94.06 84 PHE A C 1
ATOM 665 O O . PHE A 1 84 ? 9.370 4.231 1.448 1.00 94.06 84 PHE A O 1
ATOM 672 N N . SER A 1 85 ? 9.433 2.023 1.843 1.00 94.38 85 SER A N 1
ATOM 673 C CA . SER A 1 85 ? 8.956 2.099 3.224 1.00 94.38 85 SER A CA 1
ATOM 674 C C . SER A 1 85 ? 9.871 2.953 4.089 1.00 94.38 85 SER A C 1
ATOM 676 O O . SER A 1 85 ? 9.375 3.787 4.843 1.00 94.38 85 SER A O 1
ATOM 678 N N . LYS A 1 86 ? 11.192 2.826 3.917 1.00 92.31 86 LYS A N 1
ATOM 679 C CA . LYS A 1 86 ? 12.190 3.644 4.627 1.00 92.31 86 LYS A CA 1
ATOM 680 C C . LYS A 1 86 ? 12.032 5.141 4.347 1.00 92.31 86 LYS A C 1
ATOM 682 O O . LYS A 1 86 ? 12.305 5.953 5.222 1.00 92.31 86 LYS A O 1
ATOM 687 N N . LEU A 1 87 ? 11.585 5.504 3.144 1.00 92.62 87 LEU A N 1
ATOM 688 C CA . LEU A 1 87 ? 11.507 6.895 2.690 1.00 92.62 87 LEU A CA 1
ATOM 689 C C . LEU A 1 87 ? 10.126 7.534 2.886 1.00 92.62 87 LEU A C 1
ATOM 691 O O . LEU A 1 87 ? 10.041 8.750 3.048 1.00 92.62 87 LEU A O 1
ATOM 695 N N . LYS A 1 88 ? 9.042 6.752 2.793 1.00 91.38 88 LYS A N 1
ATOM 696 C CA . LYS A 1 88 ? 7.669 7.284 2.685 1.00 91.38 88 LYS A CA 1
ATOM 697 C C . LYS A 1 8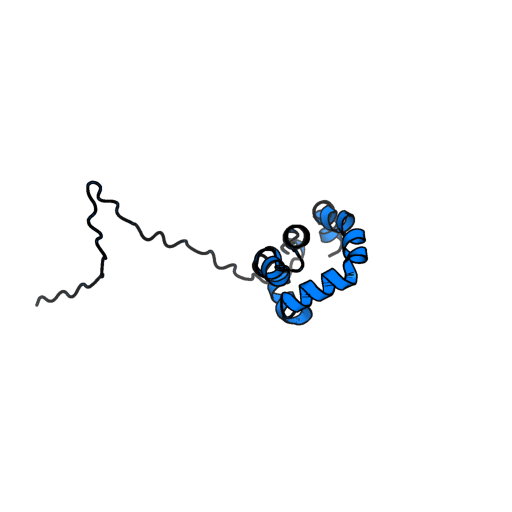8 ? 6.688 6.760 3.729 1.00 91.38 88 LYS A C 1
ATOM 699 O O . LYS A 1 88 ? 5.735 7.468 4.040 1.00 91.38 88 LYS A O 1
ATOM 704 N N . ILE A 1 89 ? 6.894 5.550 4.251 1.00 90.88 89 ILE A N 1
ATOM 705 C CA . ILE A 1 89 ? 6.021 4.962 5.284 1.00 90.88 89 ILE A CA 1
ATOM 706 C C . ILE A 1 89 ? 6.599 5.207 6.684 1.00 90.88 89 ILE A C 1
ATOM 708 O O . ILE A 1 89 ? 5.849 5.455 7.622 1.00 90.88 89 ILE A O 1
ATOM 712 N N . ALA A 1 90 ? 7.927 5.195 6.803 1.00 87.81 90 ALA A N 1
ATOM 713 C CA . ALA A 1 90 ? 8.723 5.337 8.019 1.00 87.81 90 ALA A CA 1
ATOM 714 C C . ALA A 1 90 ? 8.555 4.196 9.037 1.00 87.81 90 ALA A C 1
ATOM 716 O O . ALA A 1 90 ? 9.551 3.592 9.423 1.00 87.81 90 ALA A O 1
ATOM 717 N N . ASN A 1 91 ? 7.334 3.883 9.479 1.00 94.25 91 ASN A N 1
ATOM 718 C CA . ASN A 1 91 ? 7.083 2.832 10.470 1.00 94.25 91 ASN A CA 1
ATOM 719 C C . ASN A 1 91 ? 5.655 2.244 10.365 1.00 94.25 91 ASN A C 1
ATOM 721 O O . ASN A 1 91 ? 4.756 2.899 9.828 1.00 94.25 91 ASN A O 1
ATOM 725 N N . PRO A 1 92 ? 5.428 1.020 10.881 1.00 97.06 92 PRO A N 1
ATOM 726 C CA . PRO A 1 92 ? 4.127 0.349 10.819 1.00 97.06 92 PRO A CA 1
ATOM 727 C C . PRO A 1 92 ? 2.991 1.092 11.535 1.00 97.06 92 PRO A C 1
ATOM 729 O O . PRO A 1 92 ? 1.874 1.112 11.026 1.00 97.06 92 PRO A O 1
ATOM 732 N N . THR A 1 93 ? 3.257 1.757 12.663 1.00 97.31 93 THR A N 1
ATOM 733 C CA . THR A 1 93 ? 2.232 2.515 13.402 1.00 97.31 93 THR A CA 1
ATOM 734 C C . THR A 1 93 ? 1.688 3.673 12.567 1.00 97.31 93 THR A C 1
ATOM 736 O O . THR A 1 93 ? 0.481 3.890 12.495 1.00 97.31 93 THR A O 1
ATOM 739 N N . TYR A 1 94 ? 2.569 4.398 11.876 1.00 96.19 94 TYR A N 1
ATOM 740 C CA . TYR A 1 94 ? 2.166 5.470 10.972 1.00 96.19 94 TYR A CA 1
ATOM 741 C C . TYR A 1 94 ? 1.297 4.948 9.825 1.00 96.19 94 TYR A C 1
ATOM 743 O O . TYR A 1 94 ? 0.290 5.571 9.480 1.00 96.19 94 TYR A O 1
ATOM 751 N N . LEU A 1 95 ? 1.658 3.797 9.249 1.00 97.19 95 LEU A N 1
ATOM 752 C CA . LEU A 1 95 ? 0.845 3.148 8.225 1.00 97.19 95 LEU A CA 1
ATOM 753 C C . LEU A 1 95 ? -0.549 2.805 8.758 1.00 97.19 95 LEU A C 1
ATOM 755 O O . LEU A 1 95 ? -1.535 3.169 8.119 1.00 97.19 95 LEU A O 1
ATOM 759 N N . ALA A 1 96 ? -0.626 2.160 9.921 1.00 97.62 96 ALA A N 1
ATOM 760 C CA . ALA A 1 96 ? -1.879 1.725 10.523 1.00 97.62 96 ALA A CA 1
ATOM 761 C C . ALA A 1 96 ? -2.854 2.897 10.733 1.00 97.62 96 ALA A C 1
ATOM 763 O O . ALA A 1 96 ? -3.955 2.889 10.180 1.00 97.62 96 ALA A O 1
ATOM 764 N N . ILE A 1 97 ? -2.381 3.981 11.363 1.00 96.75 97 ILE A N 1
ATOM 765 C CA . ILE A 1 97 ? -3.146 5.224 11.561 1.00 96.75 97 ILE A CA 1
ATOM 766 C C . ILE A 1 97 ? -3.647 5.787 10.223 1.00 96.75 97 ILE A C 1
ATOM 768 O O . ILE A 1 97 ? -4.776 6.266 10.103 1.00 96.75 97 ILE A O 1
ATOM 772 N N . ARG A 1 98 ? -2.806 5.777 9.183 1.00 95.94 98 ARG A N 1
ATOM 773 C CA . ARG A 1 98 ? -3.170 6.309 7.860 1.00 95.94 98 ARG A CA 1
ATOM 774 C C . ARG A 1 98 ? -4.211 5.449 7.155 1.00 95.94 98 ARG A C 1
ATOM 776 O O . ARG A 1 98 ? -5.026 6.006 6.416 1.00 95.94 98 ARG A O 1
ATOM 783 N N . VAL A 1 99 ? -4.160 4.132 7.341 1.00 96.81 99 VAL A N 1
ATOM 784 C CA . VAL A 1 99 ? -5.139 3.200 6.780 1.00 96.81 99 VAL A CA 1
ATOM 785 C C . VAL A 1 99 ? -6.480 3.343 7.484 1.00 96.81 99 VAL A C 1
ATOM 787 O O . VAL A 1 99 ? -7.487 3.544 6.805 1.00 96.81 99 VAL A O 1
ATOM 790 N N . GLU A 1 100 ? -6.484 3.349 8.816 1.00 96.06 100 GLU A N 1
ATOM 791 C CA . GLU A 1 100 ? -7.689 3.511 9.631 1.00 96.06 100 GLU A CA 1
ATOM 792 C C . GLU A 1 100 ? -8.435 4.806 9.277 1.00 96.06 100 GLU A C 1
ATOM 794 O O . GLU A 1 100 ? -9.605 4.779 8.886 1.00 96.06 100 GLU A O 1
ATOM 799 N N . ASN A 1 101 ? -7.723 5.939 9.258 1.00 97.50 101 ASN A N 1
ATOM 800 C CA . ASN A 1 101 ? -8.293 7.248 8.915 1.00 97.50 101 ASN A CA 1
ATOM 801 C C . ASN A 1 101 ? -8.840 7.342 7.479 1.00 97.50 101 ASN A C 1
ATOM 803 O O . ASN A 1 101 ? -9.492 8.322 7.118 1.00 97.50 101 ASN A O 1
ATOM 807 N N . ARG A 1 102 ? -8.544 6.360 6.621 1.00 97.00 102 ARG A N 1
ATOM 808 C CA . ARG A 1 102 ? -8.927 6.344 5.204 1.00 97.00 102 ARG A CA 1
ATOM 809 C C . ARG A 1 102 ? -9.602 5.033 4.800 1.00 97.00 102 ARG A C 1
ATOM 811 O O . ARG A 1 102 ? -9.562 4.676 3.624 1.00 97.00 102 ARG A O 1
ATOM 818 N N . ALA A 1 103 ? -10.270 4.346 5.727 1.00 94.81 103 ALA A N 1
ATOM 819 C CA . ALA A 1 103 ? -10.882 3.036 5.483 1.00 94.81 103 ALA A CA 1
ATOM 820 C C . ALA A 1 103 ? -11.763 2.987 4.215 1.00 94.81 103 ALA A C 1
ATOM 822 O O . ALA A 1 103 ? -11.641 2.071 3.404 1.00 94.81 103 ALA A O 1
ATOM 823 N N . LYS A 1 104 ? -12.594 4.016 3.976 1.00 97.56 104 LYS A N 1
ATOM 824 C CA . LYS A 1 104 ? -13.452 4.101 2.774 1.00 97.56 104 LYS A CA 1
ATOM 825 C C . LYS A 1 104 ? -12.656 4.143 1.465 1.00 97.56 104 LYS A C 1
ATOM 827 O O . LYS A 1 104 ? -13.075 3.546 0.479 1.00 97.56 104 LYS A O 1
ATOM 832 N N . TYR A 1 105 ? -11.521 4.842 1.458 1.00 98.06 105 TYR A N 1
ATOM 833 C CA . TYR A 1 105 ? -10.641 4.917 0.292 1.00 98.06 105 TYR A CA 1
ATOM 834 C C . TYR A 1 105 ? -9.986 3.564 0.013 1.00 98.06 105 TYR A C 1
ATOM 836 O O . TYR A 1 105 ? -9.990 3.101 -1.121 1.00 98.06 105 TYR A O 1
ATOM 844 N N . TYR A 1 106 ? -9.469 2.892 1.043 1.00 97.50 106 TYR A N 1
ATOM 845 C CA . TYR A 1 106 ? -8.880 1.567 0.854 1.00 97.50 106 TYR A CA 1
ATOM 846 C C . TYR A 1 106 ? -9.929 0.562 0.363 1.00 97.50 106 TYR A C 1
ATOM 848 O O . TYR A 1 106 ? -9.694 -0.144 -0.618 1.00 97.50 106 TYR A O 1
ATOM 856 N N . ALA A 1 107 ? -11.130 0.569 0.945 1.00 96.38 107 ALA A N 1
ATOM 857 C CA . ALA A 1 107 ? -12.228 -0.266 0.470 1.00 96.38 107 ALA A CA 1
ATOM 858 C C . ALA A 1 107 ? -12.543 -0.043 -1.024 1.00 96.38 107 ALA A C 1
ATOM 860 O O . ALA A 1 107 ? -12.750 -1.018 -1.747 1.00 96.38 107 ALA A O 1
ATOM 861 N N . SER A 1 108 ? -12.523 1.205 -1.510 1.00 98.25 108 SER A N 1
ATOM 862 C CA . SER A 1 108 ? -12.856 1.507 -2.909 1.00 98.25 108 SER A CA 1
ATOM 863 C C . SER A 1 108 ? -11.793 1.058 -3.917 1.00 98.25 108 SER A C 1
ATOM 865 O O . SER A 1 108 ? -12.137 0.728 -5.051 1.00 98.25 108 SER A O 1
ATOM 867 N N . ILE A 1 109 ? -10.516 0.986 -3.526 1.00 98.06 109 ILE A N 1
ATOM 868 C CA . ILE A 1 109 ? -9.419 0.560 -4.417 1.00 98.06 109 ILE A CA 1
ATOM 869 C C . ILE A 1 109 ? -9.112 -0.943 -4.343 1.00 98.06 109 ILE A C 1
ATOM 871 O O . ILE A 1 109 ? -8.291 -1.450 -5.110 1.00 98.06 109 ILE A O 1
ATOM 875 N N . ARG A 1 110 ? -9.739 -1.691 -3.428 1.00 97.62 110 ARG A N 1
ATOM 876 C CA . ARG A 1 110 ? -9.416 -3.110 -3.210 1.00 97.62 110 ARG A CA 1
ATOM 877 C C . ARG A 1 110 ? -9.605 -3.964 -4.454 1.00 97.62 110 ARG A C 1
ATOM 879 O O . ARG A 1 110 ? -8.697 -4.690 -4.849 1.00 97.62 110 ARG A O 1
ATOM 886 N N . SER A 1 111 ? -10.762 -3.849 -5.099 1.00 97.19 111 SER A N 1
ATOM 887 C CA . SER A 1 111 ? -11.052 -4.656 -6.286 1.00 97.19 111 SER A CA 1
ATOM 888 C C . SER A 1 111 ? -10.108 -4.334 -7.445 1.00 97.19 111 SER A C 1
ATOM 890 O O . SER A 1 111 ? -9.694 -5.241 -8.162 1.00 97.19 111 SER A O 1
ATOM 892 N N . SER A 1 112 ? -9.763 -3.059 -7.647 1.00 96.69 112 SER A N 1
ATOM 893 C CA . SER A 1 112 ? -8.909 -2.646 -8.763 1.00 96.69 112 SER A CA 1
ATOM 894 C C . SER A 1 112 ? -7.444 -3.019 -8.541 1.00 96.69 112 SER A C 1
ATOM 896 O O . SER A 1 112 ? -6.777 -3.419 -9.495 1.00 96.69 112 SER A O 1
ATOM 898 N N . THR A 1 113 ? -6.956 -2.944 -7.299 1.00 96.81 113 THR A N 1
ATOM 899 C CA . THR A 1 113 ? -5.580 -3.326 -6.945 1.00 96.81 113 THR A CA 1
ATOM 900 C C . THR A 1 113 ? -5.365 -4.836 -7.023 1.00 96.81 113 THR A C 1
ATOM 902 O O . THR A 1 113 ? -4.398 -5.266 -7.642 1.00 96.81 113 THR A O 1
ATOM 905 N N . LEU A 1 114 ? -6.295 -5.658 -6.523 1.00 95.94 114 LEU A N 1
ATOM 906 C CA . LEU A 1 114 ? -6.211 -7.126 -6.642 1.00 95.94 114 LEU A CA 1
ATOM 907 C C . LEU A 1 114 ? -6.229 -7.625 -8.100 1.00 95.94 114 LEU A C 1
ATOM 909 O O . LEU A 1 114 ? -5.742 -8.717 -8.398 1.00 95.94 114 LEU A O 1
ATOM 913 N N . ALA A 1 115 ? -6.769 -6.827 -9.024 1.00 95.81 115 ALA A N 1
ATOM 914 C CA . ALA A 1 115 ? -6.781 -7.133 -10.451 1.00 95.81 115 ALA A CA 1
ATOM 915 C C . ALA A 1 115 ? -5.467 -6.775 -11.176 1.00 95.81 115 ALA A C 1
ATOM 917 O O . ALA A 1 115 ? -5.327 -7.097 -12.351 1.00 95.81 115 ALA A O 1
ATOM 918 N N . ILE A 1 116 ? -4.491 -6.120 -10.530 1.00 94.06 116 ILE A N 1
ATOM 919 C CA . ILE A 1 116 ? -3.245 -5.682 -11.197 1.00 94.06 116 ILE A CA 1
ATOM 920 C C . ILE A 1 116 ? -2.441 -6.860 -11.752 1.00 94.06 116 ILE A C 1
ATOM 922 O O . ILE A 1 116 ? -1.878 -6.741 -12.836 1.00 94.06 116 ILE A O 1
ATOM 926 N N . ARG A 1 117 ? -2.449 -8.016 -11.077 1.00 87.88 117 ARG A N 1
ATOM 927 C CA . ARG A 1 117 ? -1.765 -9.228 -11.564 1.00 87.88 117 ARG A CA 1
ATOM 928 C C . ARG A 1 117 ? -2.212 -9.659 -12.964 1.00 87.88 117 ARG A C 1
ATOM 930 O O . ARG A 1 117 ? -1.439 -10.256 -13.693 1.00 87.88 117 ARG A O 1
ATOM 937 N N . THR A 1 118 ? -3.443 -9.333 -13.368 1.00 92.75 118 THR A N 1
ATOM 938 C CA . THR A 1 118 ? -3.964 -9.672 -14.703 1.00 92.75 118 THR A CA 1
ATOM 939 C C . THR A 1 118 ? -3.605 -8.623 -15.759 1.00 92.75 118 THR A C 1
ATOM 941 O O . THR A 1 118 ? -4.145 -8.654 -16.861 1.00 92.75 118 THR A O 1
ATOM 944 N N . LYS A 1 119 ? -2.787 -7.626 -15.408 1.00 91.75 119 LYS A N 1
ATOM 945 C CA . LYS A 1 119 ? -2.424 -6.491 -16.264 1.00 91.75 119 LYS A CA 1
ATOM 946 C C . LYS A 1 119 ? -0.919 -6.393 -16.496 1.00 91.75 119 LYS A C 1
ATOM 948 O O . LYS A 1 119 ? -0.481 -5.392 -17.049 1.00 91.75 119 LYS A O 1
ATOM 953 N N . GLU A 1 120 ? -0.142 -7.390 -16.078 1.00 88.88 120 GLU A N 1
ATOM 954 C CA . GLU A 1 120 ? 1.319 -7.342 -16.175 1.00 88.88 120 GLU A CA 1
ATOM 955 C C . GLU A 1 120 ? 1.798 -7.125 -17.616 1.00 88.88 120 GLU A C 1
ATOM 957 O O . GLU A 1 120 ? 2.619 -6.245 -17.847 1.00 88.88 120 GLU A O 1
ATOM 962 N N . GLU A 1 121 ? 1.221 -7.832 -18.590 1.00 90.31 121 GLU A N 1
ATOM 963 C CA . GLU A 1 121 ? 1.545 -7.655 -20.014 1.00 90.31 121 GLU A CA 1
ATOM 964 C C . GLU A 1 121 ? 1.345 -6.202 -20.465 1.00 90.31 121 GLU A C 1
ATOM 966 O O . GLU A 1 121 ? 2.260 -5.578 -20.990 1.00 90.31 121 GLU A O 1
ATOM 971 N N . LYS A 1 122 ? 0.193 -5.606 -20.135 1.00 91.06 122 LYS A N 1
ATOM 972 C CA . LYS A 1 122 ? -0.105 -4.199 -2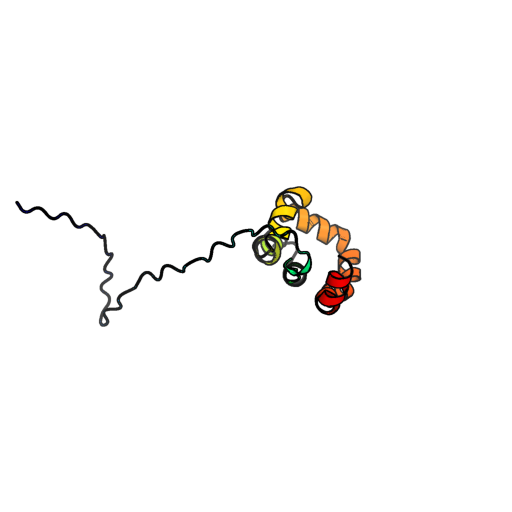0.454 1.00 91.06 122 LYS A CA 1
ATOM 973 C C . LYS A 1 122 ? 0.831 -3.208 -19.762 1.00 91.06 122 LYS A C 1
ATOM 975 O O . LYS A 1 122 ? 1.087 -2.130 -20.287 1.00 91.06 122 LYS A O 1
ATOM 980 N N . ILE A 1 123 ? 1.303 -3.538 -18.558 1.00 89.62 123 ILE A N 1
ATOM 981 C CA . ILE A 1 123 ? 2.298 -2.724 -17.851 1.00 89.62 123 ILE A CA 1
ATOM 982 C C . ILE A 1 123 ? 3.622 -2.761 -18.620 1.00 89.62 123 ILE A C 1
ATOM 984 O O . ILE A 1 123 ? 4.235 -1.713 -18.797 1.00 89.62 123 ILE A O 1
ATOM 988 N N . ARG A 1 124 ? 4.033 -3.934 -19.114 1.00 89.38 124 ARG A N 1
ATOM 989 C CA . ARG A 1 124 ? 5.262 -4.092 -19.904 1.00 89.38 124 ARG A CA 1
ATOM 990 C C . ARG A 1 124 ? 5.203 -3.342 -21.233 1.00 89.38 124 ARG A C 1
ATOM 992 O O . ARG A 1 124 ? 6.182 -2.708 -21.585 1.00 89.38 124 ARG A O 1
ATOM 999 N N . GLU A 1 125 ? 4.050 -3.322 -21.899 1.00 90.69 125 GLU A N 1
ATOM 1000 C CA . GLU A 1 125 ? 3.833 -2.565 -23.147 1.00 90.69 125 GLU A CA 1
ATOM 1001 C C . GLU A 1 125 ? 3.986 -1.036 -23.004 1.00 90.69 125 GLU A C 1
ATOM 1003 O O . GLU A 1 125 ? 4.028 -0.330 -24.008 1.00 90.69 125 GLU A O 1
ATOM 1008 N N . SER A 1 126 ? 4.017 -0.500 -21.778 1.00 85.94 126 SER A N 1
ATOM 1009 C CA . SER A 1 126 ? 4.104 0.948 -21.528 1.00 85.94 126 SER A CA 1
ATOM 1010 C C . SER A 1 126 ? 5.539 1.478 -21.377 1.00 85.94 126 SER A C 1
ATOM 1012 O O . SER A 1 126 ? 5.706 2.691 -21.224 1.00 85.94 126 SER A O 1
ATOM 1014 N N . PHE A 1 127 ? 6.542 0.594 -21.363 1.00 78.38 127 PHE A N 1
ATOM 1015 C CA . PHE A 1 127 ? 7.971 0.923 -21.269 1.00 78.38 127 PHE A CA 1
ATOM 1016 C C . PHE A 1 127 ? 8.653 0.769 -22.629 1.00 78.38 127 PHE A C 1
ATOM 1018 O O . PHE A 1 127 ? 9.591 1.558 -22.882 1.00 78.38 127 PHE A O 1
#

pLDDT: mean 80.35, std 23.28, range [35.56, 98.5]

Secondary structure (DSSP, 8-state):
---------------SS--------------------S-GGGPPP--HHHHHHHHHHHH--TTTHHHHHIIIIITT--HHHHHHIIIII-SHHHHHHHHHTTHHHHHHHHHHHHTGGGGHHHHHTT-

Radius of gyration: 23.28 Å; chains: 1; bounding box: 69×52×50 Å

Sequence (127 aa):
MLHRVLAATSFVVLIGCKTIEVGIHQEDQEVQTIVVTTDPNEAKIFTSDIDNFWRAYNEATPQNDSIVYRDFYLERGSPGLKGFSKLKIANPTYLAIRVENRAKYYASIRSSTLAIRTKEEKIRESF

Foldseek 3Di:
DDDDDDDDPDDDDDDDDDPDPPPPPPPPPPDPDPDDDPDLVPDDDDLVLLVLVVQLVVPDDPVCSQVSCVPSHQVPDDPVSVVCCVPPVVGSVSVSVVCVVCVVVCVVCSVVSVCVVVCVVVVSVVD